Protein AF-A0A6H5GWJ3-F1 (afdb_monomer_lite)

Sequence (89 aa):
MRNAICLRTSLFQIGVWKSWEKEGLDIKDIVWPGNSHTPPQGVPEKFHLKITFLEEPPYISLAPPDPVTGKCHMNRGVICRVAKEMDLP

Organism: NCBI:txid355587

Radius of gyration: 25.84 Å; chains: 1; bounding box: 46×56×59 Å

pLDDT: mean 75.82, std 13.61, range [35.5, 92.69]

Secondary structure (DSSP, 8-state):
--------------EEE-TTSSS-EEEPPPPBTTTBSS------S----------BTTTB---PPPTTT-PPGGG-----PPPPGGG--

Structure (mmCIF, N/CA/C/O backbone):
data_AF-A0A6H5GWJ3-F1
#
_entry.id   AF-A0A6H5GWJ3-F1
#
loop_
_atom_site.group_PDB
_atom_site.id
_atom_site.type_symbol
_atom_site.label_atom_id
_atom_site.label_alt_id
_atom_site.label_comp_id
_atom_site.label_asym_id
_atom_site.label_entity_id
_ato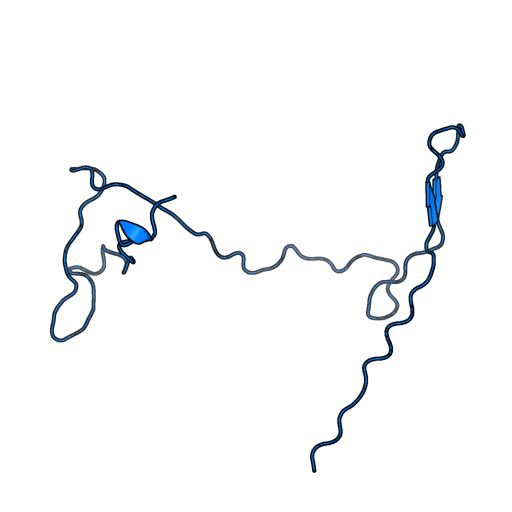m_site.label_seq_id
_atom_site.pdbx_PDB_ins_code
_atom_site.Cartn_x
_atom_site.Cartn_y
_atom_site.Cartn_z
_atom_site.occupancy
_atom_site.B_iso_or_equiv
_atom_site.auth_seq_id
_atom_site.auth_comp_id
_atom_site.auth_asym_id
_atom_site.auth_atom_id
_atom_site.pdbx_PDB_model_num
ATOM 1 N N . MET A 1 1 ? -11.110 -37.634 -0.511 1.00 36.78 1 MET A N 1
ATOM 2 C CA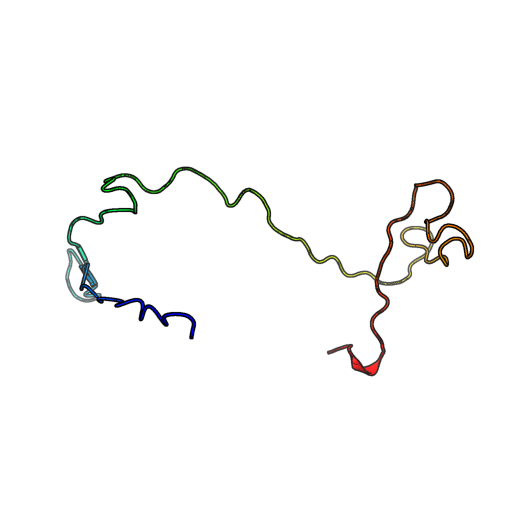 . MET A 1 1 ? -11.870 -37.338 0.721 1.00 36.78 1 MET A CA 1
ATOM 3 C C . MET A 1 1 ? -10.975 -36.485 1.612 1.00 36.78 1 MET A C 1
ATOM 5 O O . MET A 1 1 ? -9.939 -36.975 2.034 1.00 36.78 1 MET A O 1
ATOM 9 N N . ARG A 1 2 ? -11.266 -35.190 1.783 1.00 42.84 2 ARG A N 1
ATOM 10 C CA . ARG A 1 2 ? -10.543 -34.307 2.715 1.00 42.84 2 ARG A CA 1
ATOM 11 C C . ARG A 1 2 ? -11.555 -33.851 3.761 1.00 42.84 2 ARG A C 1
ATOM 13 O O . ARG A 1 2 ? -12.608 -33.343 3.391 1.00 42.84 2 ARG A O 1
ATOM 20 N N . ASN A 1 3 ? -11.254 -34.126 5.025 1.00 37.28 3 ASN A N 1
ATOM 21 C CA . ASN A 1 3 ? -12.135 -33.895 6.165 1.00 37.28 3 ASN A CA 1
ATOM 22 C C . ASN A 1 3 ? -12.492 -32.408 6.278 1.00 37.28 3 ASN A C 1
ATOM 24 O O . ASN A 1 3 ? -11.614 -31.576 6.501 1.00 37.28 3 ASN A O 1
ATOM 28 N N . ALA A 1 4 ? -13.776 -32.083 6.131 1.00 40.88 4 ALA A N 1
ATOM 29 C CA . ALA A 1 4 ? -14.301 -30.779 6.502 1.00 40.88 4 ALA A CA 1
ATOM 30 C C . ALA A 1 4 ? -14.396 -30.727 8.034 1.00 40.88 4 ALA A C 1
ATOM 32 O O . ALA A 1 4 ? -15.216 -31.414 8.637 1.00 40.88 4 ALA A O 1
ATOM 33 N N . ILE A 1 5 ? -13.523 -29.945 8.668 1.00 49.31 5 ILE A N 1
ATOM 34 C CA . ILE A 1 5 ? -13.643 -29.606 10.086 1.00 49.31 5 ILE A CA 1
ATOM 35 C C . ILE A 1 5 ? -14.567 -28.390 10.156 1.00 49.31 5 ILE A C 1
ATOM 37 O O . ILE A 1 5 ? -14.205 -27.305 9.704 1.00 49.31 5 ILE A O 1
ATOM 41 N N . CYS A 1 6 ? -15.775 -28.561 10.691 1.00 39.72 6 CYS A N 1
ATOM 42 C CA . CYS A 1 6 ? -16.643 -27.430 10.999 1.00 39.72 6 CYS A CA 1
ATOM 43 C C . CYS A 1 6 ? -16.062 -26.674 12.202 1.00 39.72 6 CYS A C 1
ATOM 45 O O . CYS A 1 6 ? -16.052 -27.190 13.319 1.00 39.72 6 CYS A O 1
ATOM 47 N N . LEU A 1 7 ? -15.586 -25.446 11.981 1.00 35.50 7 LEU A N 1
ATOM 48 C CA . LEU A 1 7 ? -15.285 -24.508 13.062 1.00 35.50 7 LEU A CA 1
ATOM 49 C C . LEU A 1 7 ? -16.583 -24.217 13.821 1.00 35.50 7 LEU A C 1
ATOM 51 O O . LEU A 1 7 ? -17.510 -23.614 13.285 1.00 35.50 7 LEU A O 1
ATOM 55 N N . ARG A 1 8 ? -16.661 -24.673 15.072 1.00 48.28 8 ARG A N 1
ATOM 56 C CA . ARG A 1 8 ? -17.772 -24.362 15.969 1.00 48.28 8 ARG A CA 1
ATOM 57 C C . ARG A 1 8 ? -17.498 -22.997 16.590 1.00 48.28 8 ARG A C 1
ATOM 59 O O . ARG A 1 8 ? -16.710 -22.894 17.523 1.00 48.28 8 ARG A O 1
ATOM 66 N N . THR A 1 9 ? -18.118 -21.946 16.069 1.00 44.84 9 THR A N 1
ATOM 67 C CA . THR A 1 9 ? -18.095 -20.633 16.718 1.00 44.84 9 THR A CA 1
ATOM 68 C C . THR A 1 9 ? -19.157 -20.618 17.817 1.00 44.84 9 THR A C 1
ATOM 70 O O . THR A 1 9 ? -20.350 -20.753 17.560 1.00 44.84 9 THR A O 1
ATOM 73 N N . SER A 1 10 ? -18.727 -20.519 19.073 1.00 58.88 10 SER A N 1
ATOM 74 C C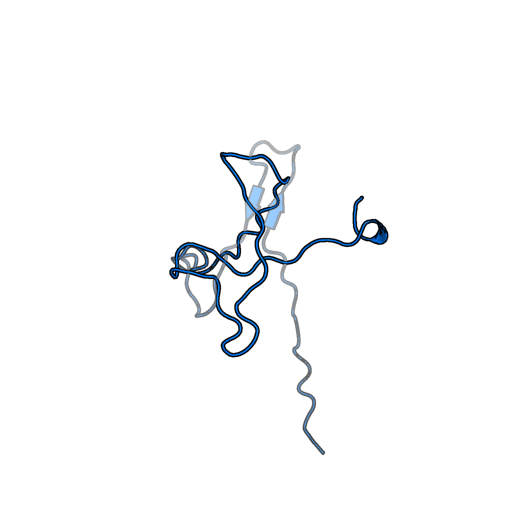A . SER A 1 10 ? -19.620 -20.263 20.204 1.00 58.88 10 SER A CA 1
ATOM 75 C C . SER A 1 10 ? -19.625 -18.770 20.500 1.00 58.88 10 SER A C 1
ATOM 77 O O . SER A 1 10 ? -18.576 -18.201 20.796 1.00 58.88 10 SER A O 1
ATOM 79 N N . LEU A 1 11 ? -20.796 -18.140 20.434 1.00 69.56 11 LEU A N 1
ATOM 80 C CA . LEU A 1 11 ? -20.979 -16.777 20.923 1.00 69.56 11 LEU A CA 1
ATOM 81 C C . LEU A 1 11 ? -21.141 -16.808 22.445 1.00 69.56 11 LEU A C 1
ATOM 83 O O . LEU A 1 11 ? -21.883 -17.638 22.973 1.00 69.56 11 LEU A O 1
ATOM 87 N N . PHE A 1 12 ? -20.465 -15.897 23.142 1.00 71.56 12 PHE A N 1
ATOM 88 C CA . PHE A 1 12 ? -20.630 -15.683 24.576 1.00 71.56 12 PHE A CA 1
ATOM 89 C C . PHE A 1 12 ? -20.910 -14.203 24.833 1.00 71.56 12 PHE A C 1
ATOM 91 O O . PHE A 1 12 ? -20.248 -13.336 24.264 1.00 71.56 12 PHE A O 1
ATOM 98 N N . GLN A 1 13 ? -21.901 -13.905 25.675 1.00 77.06 13 GLN A N 1
ATOM 99 C CA . GLN A 1 13 ? -22.210 -12.527 26.046 1.00 77.06 13 GLN A CA 1
ATOM 100 C C . GLN A 1 13 ? -21.182 -12.030 27.066 1.00 77.06 13 GLN A C 1
ATOM 102 O O . GLN A 1 13 ? -21.161 -12.489 28.211 1.00 77.06 13 GLN A O 1
ATOM 107 N N . ILE A 1 14 ? -20.349 -11.086 26.631 1.00 81.00 14 ILE A N 1
ATOM 108 C CA . ILE A 1 14 ? -19.261 -10.500 27.423 1.00 81.00 14 ILE A CA 1
ATOM 109 C C . ILE A 1 14 ? -19.770 -9.370 28.319 1.00 81.00 14 ILE A C 1
ATOM 111 O O . ILE A 1 14 ? -19.270 -9.202 29.417 1.00 81.00 14 ILE A O 1
ATOM 115 N N . GLY A 1 15 ? -20.792 -8.623 27.912 1.00 81.31 15 GLY A N 1
ATOM 116 C CA . GLY A 1 15 ? -21.316 -7.526 28.717 1.00 81.31 15 GLY A CA 1
ATOM 117 C C . GLY A 1 15 ? -22.577 -6.919 28.125 1.00 81.31 15 GLY A C 1
ATOM 118 O O . GLY A 1 15 ? -22.995 -7.296 27.027 1.00 81.31 15 GLY A O 1
ATOM 119 N N . VAL A 1 16 ? -23.188 -5.999 28.864 1.00 83.50 16 VAL A N 1
ATOM 120 C CA . VAL A 1 16 ? -24.365 -5.234 28.447 1.00 83.50 16 VAL A CA 1
ATOM 121 C C . VAL A 1 16 ? -24.115 -3.763 28.742 1.00 83.50 16 VAL A C 1
ATOM 123 O O . VAL A 1 16 ? -23.756 -3.396 29.860 1.00 83.50 16 VAL A O 1
ATOM 126 N N . TRP A 1 17 ? -24.335 -2.918 27.738 1.00 82.88 17 TRP A N 1
ATOM 127 C CA . TRP A 1 17 ? -24.346 -1.472 27.914 1.00 82.88 17 TRP A CA 1
ATOM 128 C C . TRP A 1 17 ? -25.789 -0.978 28.017 1.00 82.88 17 TRP A C 1
ATOM 130 O O . TRP A 1 17 ? -26.609 -1.238 27.134 1.00 82.88 17 TRP A O 1
ATOM 140 N N . LYS A 1 18 ? -26.099 -0.279 29.104 1.00 86.31 18 LYS A N 1
ATOM 141 C CA . LYS A 1 18 ? -27.413 0.288 29.400 1.00 86.31 18 LYS A CA 1
ATOM 142 C C . LYS A 1 18 ? -27.278 1.797 29.527 1.00 86.31 18 LYS A C 1
ATOM 144 O O . LYS A 1 18 ? -26.959 2.315 30.592 1.00 86.31 18 LYS A O 1
ATOM 149 N N . SER A 1 19 ? -27.563 2.504 28.440 1.00 81.19 19 SER A N 1
ATOM 150 C CA . SER A 1 19 ? -27.407 3.963 28.333 1.00 81.19 19 SER A CA 1
ATOM 151 C C . SER A 1 19 ? -28.147 4.782 29.398 1.00 81.19 19 SER A C 1
ATOM 153 O O . SER A 1 19 ? -27.828 5.949 29.603 1.00 81.19 19 SER A O 1
ATOM 155 N N . TRP A 1 20 ? -29.148 4.189 30.049 1.00 83.19 20 TRP A N 1
ATOM 156 C CA . TRP A 1 20 ? -30.018 4.829 31.033 1.00 83.19 20 TRP A CA 1
ATOM 157 C C . TRP A 1 20 ? -29.596 4.601 32.497 1.00 83.19 20 TRP A C 1
ATOM 159 O O . TRP A 1 20 ? -30.170 5.224 33.388 1.00 83.19 20 TRP A O 1
ATOM 169 N N . GLU A 1 21 ? -28.632 3.717 32.778 1.00 83.38 21 GLU A N 1
ATOM 170 C CA . GLU A 1 21 ? -28.112 3.467 34.132 1.00 83.38 21 GLU A CA 1
ATOM 171 C C . GLU A 1 21 ? -26.843 4.297 34.389 1.00 83.38 21 GLU A C 1
ATOM 173 O O . GLU A 1 21 ? -26.018 4.484 33.499 1.00 83.38 21 GLU A O 1
ATOM 178 N N . LYS A 1 22 ? -26.666 4.786 35.626 1.00 76.75 22 LYS A N 1
ATOM 179 C CA . LYS A 1 22 ? -25.539 5.662 36.011 1.00 76.75 22 LYS A CA 1
ATOM 180 C C . LYS A 1 22 ? -24.167 5.009 35.807 1.00 76.75 22 LYS A C 1
ATOM 182 O O . LYS A 1 22 ? -23.217 5.689 35.438 1.00 76.75 22 LYS A O 1
ATOM 187 N N . GLU A 1 23 ? -24.082 3.707 36.064 1.00 75.75 23 GLU A N 1
ATOM 188 C CA . GLU A 1 23 ? -22.866 2.903 35.885 1.00 75.75 23 GLU A CA 1
ATOM 189 C C . GLU A 1 23 ? -22.785 2.292 34.479 1.00 75.75 23 GLU A C 1
ATOM 191 O O . GLU A 1 23 ? -21.694 1.964 34.031 1.00 75.75 23 GLU A O 1
ATOM 196 N N . GLY A 1 24 ? -23.913 2.243 33.754 1.00 72.25 24 GLY A N 1
ATOM 197 C CA . GLY A 1 24 ? -24.049 2.136 32.295 1.00 72.25 24 GLY A CA 1
ATOM 198 C C . GLY A 1 24 ? -23.460 0.910 31.591 1.00 72.25 24 GLY A C 1
ATOM 199 O O . GLY A 1 24 ? -23.825 0.639 30.450 1.00 72.25 24 GLY A O 1
ATOM 200 N N . LEU A 1 25 ? -22.563 0.165 32.228 1.00 80.12 25 LEU A N 1
ATOM 201 C CA . LEU A 1 25 ? -21.754 -0.883 31.630 1.00 80.12 25 LEU A CA 1
ATOM 202 C C . LEU A 1 25 ? -21.535 -2.007 32.645 1.00 80.12 25 LEU A C 1
ATOM 204 O O . LEU A 1 25 ? -20.854 -1.822 33.649 1.00 80.12 25 LEU A O 1
ATOM 208 N N . ASP A 1 26 ? -22.068 -3.184 32.334 1.00 79.69 26 ASP A N 1
ATOM 209 C CA . ASP A 1 26 ? -21.734 -4.437 33.009 1.00 79.69 26 ASP A CA 1
ATOM 210 C C . ASP A 1 26 ? -20.869 -5.280 32.065 1.00 79.69 26 ASP A C 1
ATOM 212 O O . ASP A 1 26 ? -21.309 -5.602 30.956 1.00 79.69 26 ASP A O 1
ATOM 216 N N . ILE A 1 27 ? -19.634 -5.602 32.460 1.00 77.50 27 ILE A N 1
ATOM 217 C CA . ILE A 1 27 ? -18.677 -6.346 31.632 1.00 77.50 27 ILE A CA 1
ATOM 218 C C . ILE A 1 27 ? -18.053 -7.502 32.419 1.00 77.50 27 ILE A C 1
ATOM 220 O O . ILE A 1 27 ? -17.572 -7.346 33.539 1.00 77.50 27 ILE A O 1
ATOM 224 N N . LYS A 1 28 ? -18.054 -8.683 31.807 1.00 75.44 28 LYS A N 1
ATOM 225 C CA . LYS A 1 28 ? -17.337 -9.877 32.255 1.00 75.44 28 LYS A CA 1
ATOM 226 C C . LYS A 1 28 ? -15.901 -9.831 31.740 1.00 75.44 28 LYS A C 1
ATOM 228 O O . LYS A 1 28 ? -15.621 -9.194 30.727 1.00 75.44 28 LYS A O 1
ATOM 233 N N . ASP A 1 29 ? -15.008 -10.538 32.427 1.00 72.50 29 ASP A N 1
ATOM 234 C CA . ASP A 1 29 ? -13.591 -10.593 32.065 1.00 72.50 29 ASP A CA 1
ATOM 235 C C . ASP A 1 29 ? -13.392 -11.111 30.626 1.00 72.50 29 ASP A C 1
ATOM 237 O O . ASP A 1 29 ? -14.033 -12.080 30.200 1.00 72.50 29 ASP A O 1
ATOM 241 N N . ILE A 1 30 ? -12.528 -10.434 29.867 1.00 78.06 30 ILE A N 1
ATOM 242 C CA . ILE A 1 30 ? -12.246 -10.741 28.462 1.00 78.06 30 ILE A CA 1
ATOM 243 C C . ILE A 1 30 ? -10.933 -11.504 28.403 1.00 78.06 30 ILE A C 1
ATOM 245 O O . ILE A 1 30 ? -9.868 -10.963 28.693 1.00 78.06 30 ILE A O 1
ATOM 249 N N . VAL A 1 31 ? -11.013 -12.752 27.952 1.00 79.06 31 VAL A N 1
ATOM 250 C CA . VAL A 1 31 ? -9.836 -13.588 27.727 1.00 79.06 31 VAL A CA 1
ATOM 251 C C . VAL A 1 31 ? -9.471 -13.552 26.248 1.00 79.06 31 VAL A C 1
ATOM 253 O O . VAL A 1 31 ? -10.254 -13.945 25.380 1.00 79.06 31 VAL A O 1
ATOM 256 N N . TRP A 1 32 ? -8.265 -13.081 25.957 1.00 79.62 32 TRP A N 1
ATOM 257 C CA . TRP A 1 32 ? -7.697 -13.050 24.616 1.00 79.62 32 TRP A CA 1
ATOM 258 C C . TRP A 1 32 ? -7.155 -14.433 24.216 1.00 79.62 32 TRP A C 1
ATOM 260 O O . TRP A 1 32 ? -6.905 -15.284 25.081 1.00 79.62 32 TRP A O 1
ATOM 270 N N . PRO A 1 33 ? -6.947 -14.689 22.909 1.00 79.88 33 PRO A N 1
ATOM 271 C CA . PRO A 1 33 ? -6.322 -15.926 22.446 1.00 79.88 33 PRO A CA 1
ATOM 272 C C . PRO A 1 33 ? -5.031 -16.240 23.219 1.00 79.88 33 PRO A C 1
ATOM 274 O O . PRO A 1 33 ? -4.227 -15.347 23.473 1.00 79.88 33 PRO A O 1
ATOM 277 N N . GLY A 1 34 ? -4.838 -17.507 23.602 1.00 79.56 34 GLY A N 1
ATOM 278 C CA . GLY A 1 34 ? -3.715 -17.920 24.458 1.00 79.56 34 GLY A CA 1
ATOM 279 C C . GLY A 1 34 ? -3.973 -17.793 25.965 1.00 79.56 34 GLY A C 1
ATOM 280 O O . GLY A 1 34 ? -3.033 -17.914 26.743 1.00 79.56 34 GLY A O 1
ATOM 281 N N . ASN A 1 35 ? -5.230 -17.592 26.377 1.00 79.44 35 ASN A N 1
ATOM 282 C CA . ASN A 1 35 ? -5.641 -17.483 27.780 1.00 79.44 35 ASN A CA 1
ATOM 283 C C . ASN A 1 35 ? -5.006 -16.277 28.507 1.00 79.44 35 ASN A C 1
ATOM 285 O O . ASN A 1 35 ? -4.656 -16.363 29.683 1.00 79.44 35 ASN A O 1
ATOM 289 N N . SER A 1 36 ? -4.836 -15.167 27.778 1.00 78.69 36 SER A N 1
ATOM 290 C CA . SER A 1 36 ? -4.248 -13.919 28.277 1.00 78.69 36 SER A CA 1
ATOM 291 C C . SER A 1 36 ? -5.325 -12.914 28.694 1.00 78.69 36 SER A C 1
ATOM 293 O O . SER A 1 36 ? -6.313 -12.743 27.983 1.00 78.69 36 SER A O 1
ATOM 295 N N . HIS A 1 37 ? -5.103 -12.195 29.798 1.00 81.69 37 HIS A N 1
ATOM 296 C CA . HIS A 1 37 ? -5.947 -11.067 30.233 1.00 81.69 37 HIS A CA 1
ATOM 297 C C . HIS A 1 37 ? -5.553 -9.735 29.577 1.00 81.69 37 HIS A C 1
ATOM 299 O O . HIS A 1 37 ? -6.251 -8.732 29.713 1.00 81.69 37 HIS A O 1
ATOM 305 N N . THR A 1 38 ? -4.432 -9.699 28.855 1.00 79.44 38 THR A N 1
ATOM 306 C CA . THR A 1 38 ? -3.983 -8.513 28.122 1.00 79.44 38 THR A CA 1
ATOM 307 C C . THR A 1 38 ? -4.208 -8.688 26.622 1.00 79.44 38 THR A C 1
ATOM 309 O O . THR A 1 38 ? -3.981 -9.784 26.093 1.00 79.44 38 THR A O 1
ATOM 312 N N . PRO A 1 39 ? -4.652 -7.625 25.922 1.00 79.50 39 PRO A N 1
ATOM 313 C CA . PRO A 1 39 ? -4.817 -7.672 24.479 1.00 79.50 39 PRO A CA 1
ATOM 314 C C . PRO A 1 39 ? -3.474 -7.979 23.803 1.00 79.50 39 PRO A C 1
ATOM 316 O O . PRO A 1 39 ? -2.432 -7.535 24.300 1.00 79.50 39 PRO A O 1
ATOM 319 N N . PRO A 1 40 ? -3.473 -8.707 22.670 1.00 82.12 40 PRO A N 1
ATOM 320 C CA . PRO A 1 40 ? -2.261 -8.945 21.899 1.00 82.12 40 PRO A CA 1
ATOM 321 C C . PRO A 1 40 ? -1.562 -7.618 21.588 1.00 82.12 40 PRO A C 1
ATOM 323 O O . PRO A 1 40 ? -2.159 -6.717 20.997 1.00 82.12 40 PRO A O 1
ATOM 326 N N . GLN A 1 41 ? -0.308 -7.476 22.016 1.00 75.75 41 GLN A N 1
ATOM 327 C CA . GLN A 1 41 ? 0.461 -6.262 21.761 1.00 75.75 41 GLN A CA 1
ATOM 328 C C . GLN A 1 41 ? 0.917 -6.227 20.299 1.00 75.75 41 GLN A C 1
ATOM 330 O O . GLN A 1 41 ? 1.707 -7.063 19.868 1.00 75.75 41 GLN A O 1
ATOM 335 N N . GLY A 1 42 ? 0.427 -5.241 19.546 1.00 72.31 42 GLY A N 1
ATOM 336 C CA . GLY A 1 42 ? 0.882 -4.943 18.189 1.00 72.31 42 GLY A CA 1
ATOM 337 C C . GLY A 1 42 ? -0.148 -4.158 17.376 1.00 72.31 42 GLY A C 1
ATOM 338 O O . GLY A 1 42 ? -1.341 -4.443 17.418 1.00 72.31 42 GLY A O 1
ATOM 339 N N . VAL A 1 43 ? 0.319 -3.176 16.605 1.00 66.06 43 VAL A N 1
ATOM 340 C CA . VAL A 1 43 ? -0.418 -2.648 15.445 1.00 66.06 43 VAL A CA 1
ATOM 341 C C . VAL A 1 43 ? -0.222 -3.666 14.317 1.00 66.06 43 VAL A C 1
ATOM 343 O O . VAL A 1 43 ? 0.893 -4.183 14.209 1.00 66.06 43 VAL A O 1
ATOM 346 N N . PRO A 1 44 ? -1.232 -4.002 13.487 1.00 65.25 44 PRO A N 1
ATOM 347 C CA . PRO A 1 44 ? -1.007 -4.882 12.345 1.00 65.25 44 PRO A CA 1
ATOM 348 C C . PRO A 1 44 ? 0.205 -4.399 11.542 1.00 65.25 44 PRO A C 1
ATOM 350 O O . PRO A 1 44 ? 0.233 -3.276 11.045 1.00 65.25 44 PRO A O 1
ATOM 353 N N . GLU A 1 45 ? 1.214 -5.264 11.449 1.00 66.19 45 GLU A N 1
ATOM 354 C CA . GLU A 1 45 ? 2.564 -4.937 10.968 1.00 66.19 45 GLU A CA 1
ATOM 355 C C . GLU A 1 45 ? 2.585 -4.477 9.498 1.00 66.19 45 GLU A C 1
ATOM 357 O O . GLU A 1 45 ? 3.553 -3.885 9.028 1.00 66.19 45 GLU A O 1
ATOM 362 N N . LYS A 1 46 ? 1.507 -4.734 8.745 1.00 62.88 46 LYS A N 1
ATOM 363 C CA . LYS A 1 46 ? 1.393 -4.401 7.323 1.00 62.88 46 LYS A CA 1
ATOM 364 C C . LYS A 1 46 ? 0.010 -3.855 7.004 1.00 62.88 46 LYS A C 1
ATOM 366 O O . LYS A 1 46 ? -0.951 -4.614 6.889 1.00 62.88 46 LYS A O 1
ATOM 371 N N . PHE A 1 47 ? -0.081 -2.549 6.783 1.00 75.50 47 PHE A N 1
ATOM 372 C CA . PHE A 1 47 ? -1.222 -1.955 6.097 1.00 75.50 47 PHE A CA 1
ATOM 373 C C . PHE A 1 47 ? -0.835 -1.656 4.646 1.00 75.50 47 PHE A C 1
ATOM 375 O O . PHE A 1 47 ? 0.269 -1.202 4.357 1.00 75.50 47 PHE A O 1
ATOM 382 N N . HIS A 1 48 ? -1.737 -1.966 3.717 1.00 77.88 48 HIS A N 1
ATOM 383 C CA . HIS A 1 48 ? -1.544 -1.682 2.299 1.00 77.88 48 HIS A CA 1
ATOM 384 C C . HIS A 1 48 ? -2.196 -0.335 1.994 1.00 77.88 48 HIS A C 1
ATOM 386 O O . HIS A 1 48 ? -3.419 -0.213 2.067 1.00 77.88 48 HIS A O 1
ATOM 392 N N . LEU A 1 49 ? -1.392 0.673 1.656 1.00 81.44 49 LEU A N 1
ATOM 393 C CA . LEU A 1 49 ? -1.900 1.962 1.194 1.00 81.44 49 LEU A CA 1
ATOM 394 C C . LEU A 1 49 ? -2.216 1.901 -0.301 1.00 81.44 49 LEU A C 1
ATOM 396 O O . LEU A 1 49 ? -1.385 1.475 -1.103 1.00 81.44 49 LEU A O 1
ATOM 400 N N . LYS A 1 50 ? -3.414 2.355 -0.676 1.00 84.19 50 LYS A N 1
ATOM 401 C CA . LYS A 1 50 ? -3.777 2.630 -2.069 1.00 84.19 50 LYS A CA 1
ATOM 402 C C . LYS A 1 50 ? -3.673 4.132 -2.298 1.00 84.19 50 LYS A C 1
ATOM 404 O O . LYS A 1 50 ? -4.358 4.895 -1.628 1.00 84.19 50 LYS A O 1
ATOM 409 N N . ILE A 1 51 ? -2.811 4.530 -3.227 1.00 84.31 51 ILE A N 1
ATOM 410 C CA . ILE A 1 51 ? -2.592 5.928 -3.607 1.00 84.31 51 ILE A CA 1
ATOM 411 C C . ILE A 1 51 ? -3.152 6.114 -5.019 1.00 84.31 51 ILE A C 1
ATOM 413 O O . ILE A 1 51 ? -2.868 5.303 -5.901 1.00 84.31 51 ILE A O 1
ATOM 417 N N . THR A 1 52 ? -3.944 7.165 -5.221 1.00 87.00 52 THR A N 1
ATOM 418 C CA . THR A 1 52 ? -4.494 7.579 -6.521 1.00 87.00 52 THR A CA 1
ATOM 419 C C . THR A 1 52 ? -4.002 8.976 -6.853 1.00 87.00 52 THR A C 1
ATOM 421 O O . THR A 1 52 ? -3.849 9.804 -5.957 1.00 87.00 52 THR A O 1
ATOM 424 N N . PHE A 1 53 ? -3.763 9.241 -8.130 1.00 85.75 53 PHE A N 1
ATOM 425 C CA . PHE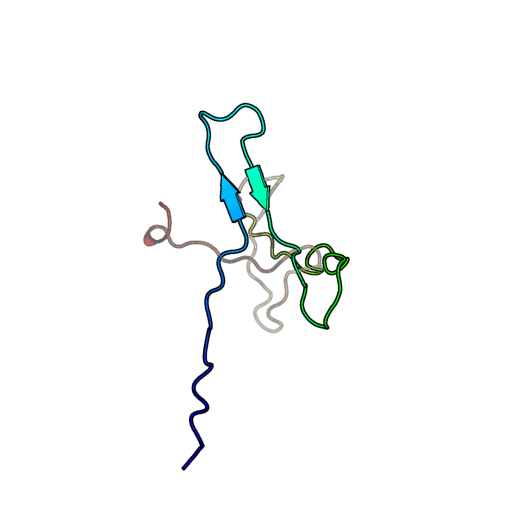 A 1 53 ? -3.213 10.507 -8.591 1.00 85.75 53 PHE A CA 1
ATOM 426 C C . PHE A 1 53 ? -3.710 10.832 -10.001 1.00 85.75 53 PHE A C 1
ATOM 428 O O . PHE A 1 53 ? -4.218 9.956 -10.702 1.00 85.75 53 PHE A O 1
ATOM 435 N N . LEU A 1 54 ? -3.547 12.093 -10.396 1.00 87.06 54 LEU A N 1
ATOM 436 C CA . LEU A 1 54 ? -3.800 12.596 -11.745 1.00 87.06 54 LEU A CA 1
ATOM 437 C C . LEU A 1 54 ? -2.463 12.912 -12.426 1.00 87.06 54 LEU A C 1
ATOM 439 O O . LEU A 1 54 ? -1.464 13.152 -11.749 1.00 87.06 54 LEU A O 1
ATOM 443 N N . GLU A 1 55 ? -2.430 12.880 -13.756 1.00 85.88 55 GLU A N 1
ATOM 444 C CA . GLU A 1 55 ? -1.246 13.291 -14.512 1.00 85.88 55 GLU A CA 1
ATOM 445 C C . GLU A 1 55 ? -1.098 14.816 -14.445 1.00 85.88 55 GLU A C 1
ATOM 447 O O . GLU A 1 55 ? -1.948 15.551 -14.942 1.00 85.88 55 GLU A O 1
ATOM 452 N N . GLU A 1 56 ? -0.027 15.287 -13.805 1.00 86.12 56 GLU A N 1
ATOM 453 C CA . GLU A 1 56 ? 0.204 16.714 -13.567 1.00 86.12 56 GLU A CA 1
ATOM 454 C C . GLU A 1 56 ? 1.709 17.032 -13.615 1.00 86.12 56 GLU A C 1
ATOM 456 O O . GLU A 1 56 ? 2.396 17.032 -12.586 1.00 86.12 56 GLU A O 1
ATOM 461 N N . PRO A 1 57 ? 2.276 17.286 -14.806 1.00 86.19 57 PRO A N 1
ATOM 462 C CA . PRO A 1 57 ? 3.659 17.736 -14.926 1.00 86.19 57 PRO A CA 1
ATOM 463 C C . PRO A 1 57 ? 3.863 19.103 -14.236 1.00 86.19 57 PRO A C 1
ATOM 465 O O . PRO A 1 57 ? 3.025 19.987 -14.406 1.00 86.19 57 PRO A O 1
ATOM 468 N N . PRO A 1 58 ? 4.972 19.338 -13.500 1.00 86.75 58 PRO A N 1
ATOM 469 C CA . PRO A 1 58 ? 6.152 18.480 -13.346 1.00 86.75 58 PRO A CA 1
ATOM 470 C C . PRO A 1 58 ? 6.084 17.509 -12.154 1.00 86.75 58 PRO A C 1
ATOM 472 O O . PRO A 1 58 ? 7.057 16.803 -11.895 1.00 86.75 58 PRO A O 1
ATOM 475 N N . TYR A 1 59 ? 4.987 17.503 -11.399 1.00 87.25 59 TYR A N 1
ATOM 476 C CA . TYR A 1 59 ? 4.879 16.776 -10.135 1.00 87.25 59 TYR A CA 1
ATOM 477 C C . TYR A 1 59 ? 4.681 15.272 -10.340 1.00 87.25 59 TYR A C 1
ATOM 479 O O . TYR A 1 59 ? 5.285 14.469 -9.630 1.00 87.25 59 TYR A O 1
ATOM 487 N N . ILE A 1 60 ? 3.863 14.889 -11.321 1.00 87.31 60 ILE A N 1
ATOM 488 C CA . ILE A 1 60 ? 3.545 13.500 -11.654 1.00 87.31 60 ILE A CA 1
ATOM 489 C C . ILE A 1 60 ? 3.651 13.323 -13.167 1.00 87.31 60 ILE A C 1
ATOM 491 O O . ILE A 1 60 ? 2.950 13.984 -13.930 1.00 87.31 60 ILE A O 1
ATOM 495 N N . SER A 1 61 ? 4.511 12.401 -13.597 1.00 85.19 61 SER A N 1
ATOM 496 C CA . SER A 1 61 ? 4.667 12.016 -14.998 1.00 85.19 61 SER A CA 1
ATOM 497 C C . SER A 1 61 ? 4.446 10.518 -15.174 1.00 85.19 61 SER A C 1
ATOM 499 O O . SER A 1 61 ? 4.876 9.701 -14.355 1.00 85.19 61 SER A O 1
ATOM 501 N N . LEU A 1 62 ? 3.758 10.157 -16.257 1.00 87.12 62 LEU A N 1
ATOM 502 C CA . LEU A 1 62 ? 3.500 8.774 -16.631 1.00 87.12 62 LEU A CA 1
ATOM 503 C C . LEU A 1 62 ? 4.405 8.389 -17.801 1.00 87.12 62 LEU A C 1
ATOM 505 O O . LEU A 1 62 ? 4.519 9.112 -18.786 1.00 87.12 62 LEU A O 1
ATOM 509 N N . ALA A 1 63 ? 5.060 7.237 -17.691 1.00 87.31 63 ALA A N 1
ATOM 510 C CA . ALA A 1 63 ? 5.884 6.682 -18.755 1.00 87.31 63 ALA A CA 1
ATOM 511 C C . ALA A 1 63 ? 5.709 5.158 -18.808 1.00 87.31 63 ALA A C 1
ATOM 513 O O . ALA A 1 63 ? 5.548 4.527 -17.757 1.00 87.31 63 ALA A O 1
ATOM 514 N N . PRO A 1 64 ? 5.745 4.548 -20.005 1.00 89.00 64 PRO A N 1
ATOM 515 C CA . PRO A 1 64 ? 5.671 3.101 -20.126 1.00 89.00 64 PRO A CA 1
ATOM 516 C C . PRO A 1 64 ? 6.913 2.435 -19.505 1.00 89.00 64 PRO A C 1
ATOM 518 O O . PRO A 1 64 ? 8.012 2.999 -19.564 1.00 89.00 64 PRO A O 1
ATOM 521 N N . PRO A 1 65 ? 6.771 1.235 -18.915 1.00 89.38 65 PRO A N 1
ATOM 522 C CA . PRO A 1 65 ? 7.921 0.442 -18.505 1.00 89.38 65 PRO A CA 1
ATOM 523 C C . PRO A 1 65 ? 8.718 -0.030 -19.728 1.00 89.38 65 PRO A C 1
ATOM 525 O O . PRO A 1 65 ? 8.192 -0.127 -20.837 1.00 89.38 65 PRO A O 1
ATOM 528 N N . ASP A 1 66 ? 9.990 -0.356 -19.511 1.00 88.12 66 ASP A N 1
ATOM 529 C CA . ASP A 1 66 ? 10.861 -0.909 -20.545 1.00 88.12 66 ASP A CA 1
ATOM 530 C C . ASP A 1 66 ? 10.268 -2.216 -21.121 1.00 88.12 66 ASP A C 1
ATOM 532 O O . ASP A 1 66 ? 9.899 -3.108 -20.351 1.00 88.12 66 ASP A O 1
ATOM 536 N N . PRO A 1 67 ? 10.168 -2.360 -22.456 1.00 89.06 67 PRO A N 1
ATOM 537 C CA . PRO A 1 67 ? 9.429 -3.457 -23.083 1.00 89.06 67 PRO A CA 1
ATOM 538 C C . PRO A 1 67 ? 10.101 -4.829 -22.937 1.00 89.06 67 PRO A C 1
ATOM 540 O O . PRO A 1 67 ? 9.445 -5.846 -23.149 1.00 89.06 67 PRO A O 1
ATOM 543 N N . VAL A 1 68 ? 11.391 -4.881 -22.588 1.00 92.69 68 VAL A N 1
ATOM 544 C CA . VAL A 1 68 ? 12.145 -6.136 -22.441 1.00 92.69 68 VAL A CA 1
ATOM 545 C C . VAL A 1 68 ? 12.201 -6.569 -20.978 1.00 92.69 68 VAL A C 1
ATOM 547 O O . VAL A 1 68 ? 12.018 -7.740 -20.656 1.00 92.69 68 VAL A O 1
ATOM 550 N N . THR A 1 69 ? 12.452 -5.626 -20.074 1.00 89.25 69 THR A N 1
ATOM 551 C CA . THR A 1 69 ? 12.667 -5.879 -18.644 1.00 89.25 69 THR A CA 1
ATOM 552 C C . THR A 1 69 ? 11.416 -5.673 -17.794 1.00 89.25 69 THR A C 1
ATOM 554 O O . THR A 1 69 ? 11.373 -6.147 -16.658 1.00 89.25 69 THR A O 1
ATOM 557 N N . GLY A 1 70 ? 10.413 -4.950 -18.301 1.00 87.06 70 GLY A N 1
ATOM 558 C CA . GLY A 1 70 ? 9.188 -4.603 -17.580 1.00 87.06 70 GLY A CA 1
ATOM 559 C C . GLY A 1 70 ? 9.394 -3.622 -16.421 1.00 87.06 70 GLY A C 1
ATOM 560 O O . GLY A 1 70 ? 8.503 -3.470 -15.585 1.00 87.06 70 GLY A O 1
ATOM 561 N N . LYS A 1 71 ? 10.562 -2.973 -16.327 1.00 87.88 71 LYS A N 1
ATOM 562 C CA . LYS A 1 71 ? 10.913 -2.057 -15.231 1.00 87.88 71 LYS A CA 1
ATOM 563 C C . LYS A 1 71 ? 10.766 -0.596 -15.642 1.00 87.88 71 LYS A C 1
ATOM 565 O O . LYS A 1 71 ? 10.952 -0.241 -16.802 1.00 87.88 71 LYS A O 1
ATOM 570 N N . CYS A 1 72 ? 10.478 0.269 -14.670 1.00 86.19 72 CYS A N 1
ATOM 571 C CA . CYS A 1 72 ? 10.490 1.712 -14.892 1.00 86.19 72 CYS A CA 1
ATOM 572 C C . CYS A 1 72 ? 11.916 2.207 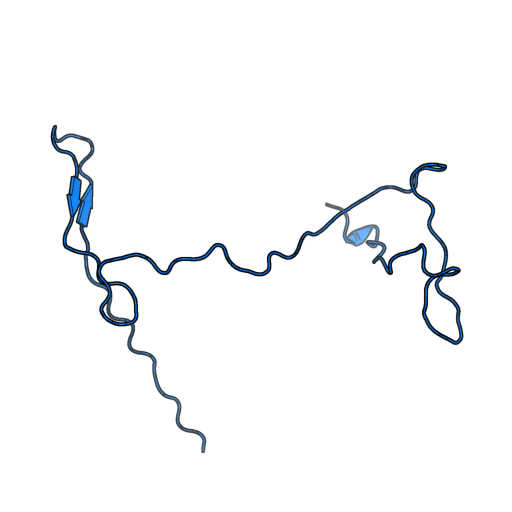-15.164 1.00 86.19 72 CYS A C 1
ATOM 574 O O . CYS A 1 72 ? 12.878 1.773 -14.521 1.00 86.19 72 CYS A O 1
ATOM 576 N N . HIS A 1 73 ? 12.043 3.157 -16.089 1.00 74.75 73 HIS A N 1
ATOM 577 C CA . HIS A 1 73 ? 13.328 3.742 -16.451 1.00 74.75 73 HIS A CA 1
ATOM 578 C C . HIS A 1 73 ? 14.004 4.397 -15.225 1.00 74.75 73 HIS A C 1
ATOM 580 O O . HIS A 1 73 ? 13.353 5.005 -14.373 1.00 74.75 73 HIS A O 1
ATOM 586 N N . MET A 1 74 ? 15.329 4.252 -15.117 1.00 69.81 74 MET A N 1
ATOM 587 C CA . MET A 1 74 ? 16.180 4.827 -14.056 1.00 69.81 74 MET A CA 1
ATOM 588 C C . MET A 1 74 ? 15.910 4.361 -12.608 1.00 69.81 74 MET A C 1
ATOM 590 O O . MET A 1 74 ? 16.458 4.966 -11.690 1.00 69.81 74 MET A O 1
ATOM 594 N N . ASN A 1 75 ? 15.096 3.323 -12.363 1.00 66.25 75 ASN A N 1
ATOM 595 C CA . ASN A 1 75 ? 14.676 2.895 -11.010 1.00 66.25 75 ASN A CA 1
ATOM 596 C C . ASN A 1 75 ? 14.020 4.009 -10.160 1.00 66.25 75 ASN A C 1
ATOM 598 O O . ASN A 1 75 ? 13.931 3.884 -8.942 1.00 66.25 75 ASN A O 1
ATOM 602 N N . ARG A 1 76 ? 13.578 5.111 -10.783 1.00 77.06 76 ARG A N 1
ATOM 603 C CA . ARG A 1 76 ? 12.964 6.267 -10.101 1.00 77.06 76 ARG A CA 1
ATOM 604 C C . ARG A 1 76 ? 11.441 6.298 -10.211 1.00 77.06 76 ARG A C 1
ATOM 606 O O . ARG A 1 76 ? 10.811 7.173 -9.633 1.00 77.06 76 ARG A O 1
ATOM 613 N N . GLY A 1 77 ? 10.862 5.358 -10.953 1.00 83.25 77 GLY A N 1
ATOM 614 C CA . GLY A 1 77 ? 9.420 5.205 -11.104 1.00 83.25 77 GLY A CA 1
ATOM 615 C C . GLY A 1 77 ? 8.899 3.966 -10.387 1.00 83.25 77 GLY A C 1
ATOM 616 O O . GLY A 1 77 ? 9.637 3.010 -10.145 1.00 83.25 77 GLY A O 1
ATOM 617 N N . VAL A 1 78 ? 7.600 3.970 -10.108 1.00 88.75 78 VAL A N 1
ATOM 618 C CA . VAL A 1 78 ? 6.856 2.815 -9.598 1.00 88.75 78 VAL A CA 1
ATOM 619 C C . VAL A 1 78 ? 5.883 2.322 -10.661 1.00 88.75 78 VAL A C 1
ATOM 621 O O . VAL A 1 78 ? 5.347 3.113 -11.435 1.00 88.75 78 VAL A O 1
ATOM 624 N N . ILE A 1 79 ? 5.647 1.011 -10.702 1.00 89.31 79 ILE A N 1
ATOM 625 C CA . ILE A 1 79 ? 4.605 0.446 -11.561 1.00 89.31 79 ILE A CA 1
ATOM 626 C C . ILE A 1 79 ? 3.250 0.822 -10.963 1.00 89.31 79 ILE A C 1
ATOM 628 O O . ILE A 1 79 ? 2.936 0.453 -9.832 1.00 89.31 79 ILE A O 1
ATOM 632 N N . CYS A 1 80 ? 2.446 1.549 -11.730 1.00 86.94 80 CYS A N 1
ATOM 633 C CA . CYS A 1 80 ? 1.092 1.940 -11.364 1.00 86.94 80 CYS A CA 1
ATOM 634 C C . CYS A 1 80 ? 0.074 1.296 -12.312 1.00 86.94 80 CYS A C 1
ATOM 636 O O . CYS A 1 80 ? 0.407 0.857 -13.414 1.00 86.94 80 CYS A O 1
ATOM 638 N N . ARG A 1 81 ? -1.181 1.203 -11.864 1.00 86.44 81 ARG A N 1
ATOM 639 C CA . ARG A 1 81 ? -2.307 0.808 -12.716 1.00 86.44 81 ARG A CA 1
ATOM 640 C C . ARG A 1 81 ? -3.060 2.065 -13.115 1.00 86.44 81 ARG A C 1
ATOM 642 O O . ARG A 1 81 ? 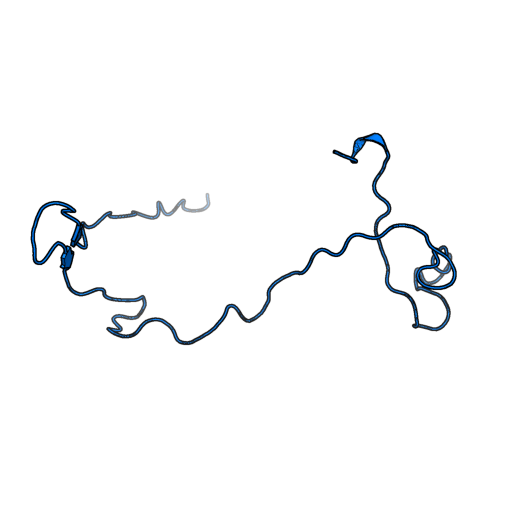-3.432 2.840 -12.240 1.00 86.44 81 ARG A O 1
ATOM 649 N N . VAL A 1 82 ? -3.310 2.225 -14.408 1.00 81.94 82 VAL A N 1
ATOM 650 C CA . VAL A 1 82 ? -4.196 3.271 -14.920 1.00 81.94 82 VAL A CA 1
ATOM 651 C C . VAL A 1 82 ? -5.618 2.717 -14.888 1.00 81.94 82 VAL A C 1
ATOM 653 O O . VAL A 1 82 ? -5.880 1.664 -15.474 1.00 81.94 82 VAL A O 1
ATOM 656 N N . ALA A 1 83 ? -6.506 3.373 -14.140 1.00 76.19 83 ALA A N 1
ATOM 657 C CA . ALA A 1 83 ? -7.921 3.016 -14.117 1.00 76.19 83 ALA A CA 1
ATOM 658 C C . ALA A 1 83 ? -8.526 3.271 -15.503 1.00 76.19 83 ALA A C 1
ATOM 660 O O . ALA A 1 83 ? -8.214 4.281 -16.136 1.00 76.19 83 ALA A O 1
ATOM 661 N N . LYS A 1 84 ? -9.368 2.356 -15.993 1.00 78.12 84 LYS A N 1
ATOM 662 C CA . LYS A 1 84 ? -10.137 2.625 -17.211 1.00 78.12 84 LYS A CA 1
ATOM 663 C C . LYS A 1 84 ? -11.232 3.625 -16.869 1.00 78.12 84 LYS A C 1
ATOM 665 O O . LYS A 1 84 ? -11.693 3.669 -15.737 1.00 78.12 84 LYS A O 1
ATOM 670 N N . GLU A 1 85 ? -11.696 4.374 -17.859 1.00 71.38 85 GLU A N 1
ATOM 671 C CA . GLU A 1 85 ? -12.769 5.359 -17.671 1.00 71.38 85 GLU A CA 1
ATOM 672 C C . GLU A 1 85 ? -14.057 4.735 -17.101 1.00 71.38 85 GLU A C 1
ATOM 674 O O . GLU A 1 85 ? -14.762 5.360 -16.323 1.00 71.38 85 GLU A O 1
ATOM 679 N N . MET A 1 86 ? -14.300 3.453 -17.393 1.00 70.62 86 MET A N 1
ATOM 680 C CA . MET A 1 86 ? -15.411 2.667 -16.836 1.00 70.62 86 MET A CA 1
ATOM 681 C C . MET A 1 86 ? -15.259 2.310 -15.346 1.00 70.62 86 MET A C 1
ATOM 683 O O . MET A 1 86 ? -16.230 1.889 -14.726 1.00 70.62 86 MET A O 1
ATOM 687 N N . ASP A 1 87 ? -14.049 2.422 -14.797 1.00 68.19 87 ASP A N 1
ATOM 688 C CA . ASP A 1 87 ? -13.719 2.099 -13.405 1.00 68.19 87 ASP A CA 1
ATOM 689 C C . ASP A 1 87 ? -13.658 3.361 -12.516 1.00 68.19 87 ASP A C 1
ATOM 691 O O . ASP A 1 87 ? -13.348 3.260 -11.325 1.00 68.19 87 ASP A O 1
ATOM 695 N N . LEU A 1 88 ? -13.909 4.547 -13.086 1.00 65.44 88 LEU A N 1
ATOM 696 C CA . LEU A 1 88 ? -13.999 5.804 -12.345 1.00 65.44 88 LEU A CA 1
ATOM 697 C C . LEU A 1 88 ? -15.423 5.952 -11.759 1.00 65.44 88 LEU A C 1
ATOM 699 O O . LEU A 1 88 ? -16.388 5.708 -12.484 1.00 65.44 88 LEU A O 1
ATOM 703 N N . PRO A 1 89 ? -15.561 6.275 -10.457 1.00 61.50 89 PRO A N 1
ATOM 704 C CA . PRO A 1 89 ? -16.852 6.386 -9.771 1.00 61.50 89 PRO A CA 1
ATOM 705 C C . PRO A 1 89 ? -17.683 7.602 -10.195 1.00 61.50 89 PRO A C 1
ATOM 707 O O . PRO A 1 89 ? -17.088 8.618 -10.621 1.00 61.50 89 PRO A O 1
#

Foldseek 3Di:
DDDDDDDDDDDDDQWDADPPDPVRIDGHQDQDPPRDSDDPDDDPPDDDDDDDDDDDPPVDDDDAADPPPRHRPPNPDDDDDDDDPVRDD